Protein AF-T0QWI6-F1 (afdb_monomer)

Organism: Saprolegnia diclina (strain VS20) (NCBI:txid1156394)

Radius of gyration: 42.51 Å; Cα contacts (8 Å, |Δi|>4): 135; chains: 1; bounding box: 111×34×109 Å

Sequence (144 aa):
MSYGCDPASHPTKEFIKAHISNYTDPKNPDIIVAGGASCNSNDDCTTVASVTGSCEKRRCKCADHWTGPRCTKYDLEATTYGPSVVLMGAMCGLAVLGSGAALLVRMRRNRAARQFQDEVNRRAKRSTDPSPSAESDVVRMQTA

Solvent-accessible surface area (backbone atoms only — not comparable to full-atom values): 8679 Å² total; per-residue (Å²): 138,79,91,68,73,72,45,100,86,54,80,36,73,68,49,45,63,77,44,40,76,82,72,39,48,102,89,42,69,93,67,94,41,59,18,66,31,80,34,91,43,40,72,63,6,28,44,101,88,48,91,23,25,36,47,54,95,49,20,16,39,36,37,92,64,25,18,38,39,37,11,72,38,74,40,70,83,84,48,75,89,65,78,54,70,65,57,52,51,50,54,55,49,51,52,52,52,51,52,52,51,52,51,52,52,53,51,53,54,52,52,56,52,49,54,53,50,52,53,52,51,53,54,52,52,64,72,68,60,76,79,96,77,86,87,75,84,79,76,83,81,82,84,132

pLDDT: mean 82.42, std 16.17, range [39.09, 97.56]

InterPro domains:
  IPR005629 Beta-glucan synthesis-associated protein Skn1/Kre6/Sbg1 [PTHR31361] (1-123)

Nearest PDB structures (foldseek):
  1xsw-assembly1_A  TM=3.550E-01  e=7.606E-01  Androctonus mauritanicus mauritanicus

Structure (mmCIF, N/CA/C/O backbone):
data_AF-T0QWI6-F1
#
_entry.id   AF-T0QWI6-F1
#
loop_
_atom_site.group_PDB
_atom_site.id
_atom_site.type_symbol
_atom_site.label_atom_id
_atom_site.label_alt_id
_atom_site.label_comp_id
_atom_site.label_asym_id
_atom_site.label_entity_id
_atom_site.label_seq_id
_atom_site.pdbx_PDB_ins_code
_atom_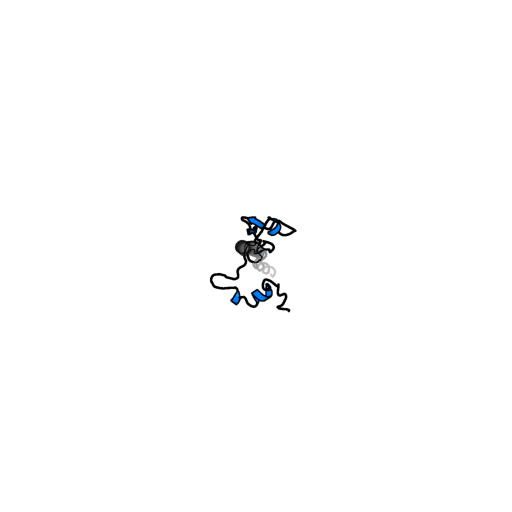site.Cartn_x
_atom_site.Cartn_y
_atom_site.Cartn_z
_atom_site.occupancy
_atom_site.B_iso_or_equiv
_atom_site.auth_seq_id
_atom_site.auth_comp_id
_atom_site.auth_asym_id
_atom_site.auth_atom_id
_atom_site.pdbx_PDB_model_num
ATOM 1 N N . MET A 1 1 ? -10.888 8.168 -25.852 1.00 49.84 1 MET A N 1
ATOM 2 C CA . MET A 1 1 ? -9.947 7.123 -25.404 1.00 49.84 1 MET A CA 1
ATOM 3 C C . MET A 1 1 ? -9.059 6.781 -26.585 1.00 49.84 1 MET A C 1
ATOM 5 O O . MET A 1 1 ? -9.535 6.114 -27.492 1.00 49.84 1 MET A O 1
ATOM 9 N N . SER A 1 2 ? -7.841 7.328 -26.652 1.00 40.56 2 SER A N 1
ATOM 10 C CA . SER A 1 2 ? -6.882 6.928 -27.686 1.00 40.56 2 SER A CA 1
ATOM 11 C C . SER A 1 2 ? -5.941 5.876 -27.105 1.00 40.56 2 SER A C 1
ATOM 13 O O . SER A 1 2 ? -5.209 6.111 -26.147 1.00 40.56 2 SER A O 1
ATOM 15 N N . TYR A 1 3 ? -5.981 4.693 -27.703 1.00 50.38 3 TYR A N 1
ATOM 16 C CA . TYR A 1 3 ? -5.043 3.594 -27.491 1.00 50.38 3 TYR A CA 1
ATOM 17 C C . TYR A 1 3 ? -3.718 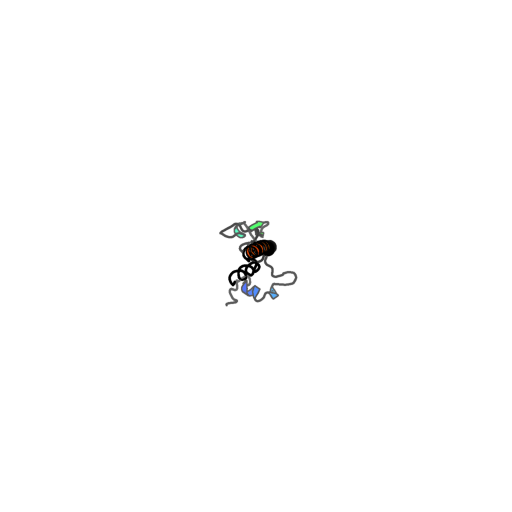3.883 -28.223 1.00 50.38 3 TYR A C 1
ATOM 19 O O . TYR A 1 3 ? -3.268 3.064 -29.014 1.00 50.38 3 TYR A O 1
ATOM 27 N N . GLY A 1 4 ? -3.153 5.089 -28.082 1.00 49.97 4 GLY A N 1
ATOM 28 C CA . GLY A 1 4 ? -2.260 5.606 -29.126 1.00 49.97 4 GLY A CA 1
ATOM 29 C C . GLY A 1 4 ? -1.283 6.699 -28.720 1.00 49.97 4 GLY A C 1
ATOM 30 O O . GLY A 1 4 ? -1.045 7.601 -29.511 1.00 49.97 4 GLY A O 1
ATOM 31 N N . CYS A 1 5 ? -0.696 6.629 -27.528 1.00 54.34 5 CYS A N 1
ATOM 32 C CA . CYS A 1 5 ? 0.558 7.348 -27.279 1.00 54.34 5 CYS A CA 1
ATOM 33 C C . CYS A 1 5 ? 1.739 6.405 -27.508 1.00 54.34 5 CYS A C 1
ATOM 35 O O . CYS A 1 5 ? 2.502 6.202 -26.579 1.00 54.34 5 CYS A O 1
ATOM 37 N N . ASP A 1 6 ? 1.832 5.791 -28.691 1.00 56.12 6 ASP A N 1
ATOM 38 C CA . ASP A 1 6 ? 2.900 4.861 -29.083 1.00 56.12 6 ASP A CA 1
ATOM 39 C C . ASP A 1 6 ? 4.291 5.510 -28.896 1.00 56.12 6 ASP A C 1
ATOM 41 O O . ASP A 1 6 ? 4.672 6.403 -29.658 1.00 56.12 6 ASP A O 1
ATOM 45 N N . PRO A 1 7 ? 5.046 5.155 -27.845 1.00 61.56 7 PRO A N 1
ATOM 46 C CA . PRO A 1 7 ? 6.432 5.565 -27.680 1.00 61.56 7 PRO A CA 1
ATOM 47 C C . PRO A 1 7 ? 7.278 4.792 -28.691 1.00 61.56 7 PRO A C 1
ATOM 49 O O . PRO A 1 7 ? 7.185 3.572 -28.760 1.00 61.56 7 PRO A O 1
ATOM 52 N N . ALA A 1 8 ? 8.175 5.473 -29.407 1.00 65.31 8 ALA A N 1
ATOM 53 C CA . ALA A 1 8 ? 8.981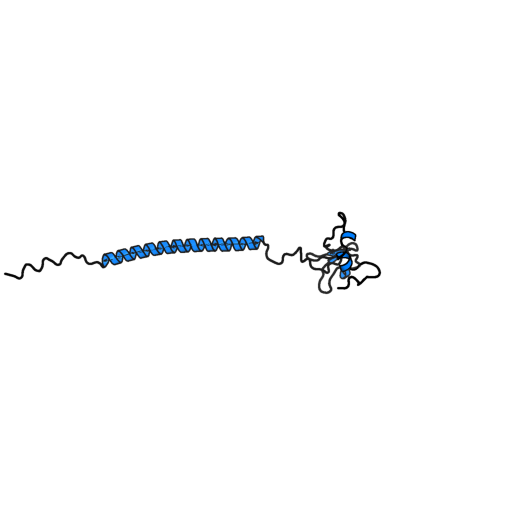 4.884 -30.487 1.00 65.31 8 ALA A CA 1
ATOM 54 C C . ALA A 1 8 ? 9.775 3.612 -30.112 1.00 65.31 8 ALA A C 1
ATOM 56 O O . ALA A 1 8 ? 10.259 2.908 -30.995 1.00 65.31 8 ALA A O 1
ATOM 57 N N . SER A 1 9 ? 9.949 3.327 -28.820 1.00 70.25 9 SER A N 1
ATOM 58 C CA . SER A 1 9 ? 10.679 2.162 -28.336 1.00 70.25 9 SER A CA 1
ATOM 59 C C . SER A 1 9 ? 9.802 1.064 -27.730 1.00 70.25 9 SER A C 1
ATOM 61 O O . SER A 1 9 ? 10.150 -0.106 -27.892 1.00 70.25 9 SER A O 1
ATOM 63 N N . HIS A 1 10 ? 8.708 1.379 -27.020 1.00 71.56 10 HIS A N 1
ATOM 64 C CA . HIS A 1 10 ? 7.976 0.408 -26.188 1.00 71.56 10 HIS A CA 1
ATOM 65 C C . HIS A 1 10 ? 6.490 0.747 -26.064 1.00 71.56 10 HIS A C 1
ATOM 67 O O . HIS A 1 10 ? 6.197 1.913 -25.866 1.00 71.56 10 HIS A O 1
ATOM 73 N N . PRO A 1 11 ? 5.570 -0.231 -26.025 1.00 79.94 11 PRO A N 1
ATOM 74 C CA . PRO A 1 11 ? 4.134 0.029 -25.927 1.00 79.94 11 PRO A CA 1
ATOM 75 C C . PRO A 1 11 ? 3.722 0.812 -24.671 1.00 79.94 11 PRO A C 1
ATOM 77 O O . PRO A 1 11 ? 4.347 0.706 -23.612 1.00 79.94 11 PRO A O 1
ATOM 80 N N . THR A 1 12 ? 2.614 1.556 -24.754 1.00 81.31 12 THR A N 1
ATOM 81 C CA . THR A 1 12 ? 2.055 2.248 -23.583 1.00 81.31 12 THR A CA 1
ATOM 82 C C . THR A 1 12 ? 1.526 1.277 -22.540 1.00 81.31 12 THR A C 1
ATOM 84 O O . THR A 1 12 ? 1.148 0.141 -22.828 1.00 81.31 12 THR A O 1
ATOM 87 N N . LYS A 1 13 ? 1.395 1.770 -21.309 1.00 79.56 13 LYS A N 1
ATOM 88 C CA . LYS A 1 13 ? 0.750 1.034 -20.222 1.00 79.56 13 LYS A CA 1
ATOM 89 C C . LYS A 1 13 ? -0.678 0.612 -20.584 1.00 79.56 13 LYS A C 1
ATOM 91 O O . LYS A 1 13 ? -1.079 -0.506 -20.280 1.00 79.56 13 LYS A O 1
ATOM 96 N N . GLU A 1 14 ? -1.453 1.494 -21.205 1.00 81.00 14 GLU A N 1
ATOM 97 C CA . GLU A 1 14 ? -2.838 1.232 -21.603 1.00 81.00 14 GLU A CA 1
ATOM 98 C C . GLU A 1 14 ? -2.901 0.173 -22.706 1.00 81.00 14 GLU A C 1
ATOM 100 O O . GLU A 1 14 ? -3.761 -0.705 -22.660 1.00 81.00 14 GLU A O 1
ATOM 105 N N . PHE A 1 15 ? -1.957 0.208 -23.650 1.00 84.31 15 PHE A N 1
ATOM 106 C CA . PHE A 1 15 ? -1.832 -0.809 -24.686 1.00 84.31 15 PHE A CA 1
ATOM 107 C C . PHE A 1 15 ? -1.476 -2.178 -24.096 1.00 84.31 15 PHE A C 1
ATOM 109 O O . PHE A 1 15 ? -2.132 -3.164 -24.427 1.00 84.31 15 PHE A O 1
ATOM 116 N N . ILE A 1 16 ? -0.492 -2.235 -23.189 1.00 84.81 16 ILE A N 1
ATOM 117 C CA . ILE A 1 16 ? -0.087 -3.470 -22.494 1.00 84.81 16 ILE A CA 1
ATOM 118 C C . ILE A 1 16 ? -1.268 -4.053 -21.721 1.00 84.81 16 ILE A C 1
ATOM 120 O O . ILE A 1 16 ? -1.529 -5.246 -21.809 1.00 84.81 16 ILE A O 1
ATOM 124 N N . LYS A 1 17 ? -2.032 -3.209 -21.020 1.00 85.94 17 LYS A N 1
ATOM 125 C CA . LYS A 1 17 ? -3.233 -3.641 -20.296 1.00 85.94 17 LYS A CA 1
ATOM 126 C C . LYS A 1 17 ? -4.311 -4.204 -21.217 1.00 85.94 17 LYS A C 1
ATOM 128 O O . LYS A 1 17 ? -4.926 -5.208 -20.878 1.00 85.94 17 LYS A O 1
ATOM 133 N N . ALA A 1 18 ? -4.545 -3.569 -22.365 1.00 87.44 18 ALA A N 1
ATOM 134 C CA . ALA A 1 18 ? -5.517 -4.052 -23.343 1.00 87.44 18 ALA A CA 1
ATOM 135 C C . ALA A 1 18 ? -5.088 -5.380 -24.001 1.00 87.44 18 ALA A C 1
ATOM 137 O O . ALA A 1 18 ? -5.944 -6.146 -24.430 1.00 87.44 18 ALA A O 1
ATOM 138 N N . HIS A 1 19 ? -3.783 -5.668 -24.038 1.00 89.00 19 HIS A N 1
ATOM 139 C CA . HIS A 1 19 ? -3.199 -6.859 -24.661 1.00 89.00 19 HIS A CA 1
ATOM 140 C C . HIS A 1 19 ? -2.401 -7.703 -23.657 1.00 89.00 19 HIS A C 1
ATOM 142 O O . HIS A 1 19 ? -1.336 -8.224 -23.986 1.00 89.00 19 HIS A O 1
ATOM 148 N N . ILE A 1 20 ? -2.893 -7.835 -22.420 1.00 89.75 20 ILE A N 1
ATOM 149 C CA . ILE A 1 20 ? -2.125 -8.423 -21.310 1.00 89.75 20 ILE A CA 1
ATOM 150 C C . ILE A 1 20 ? -1.680 -9.870 -21.573 1.00 89.75 20 ILE A C 1
ATOM 152 O O . ILE A 1 2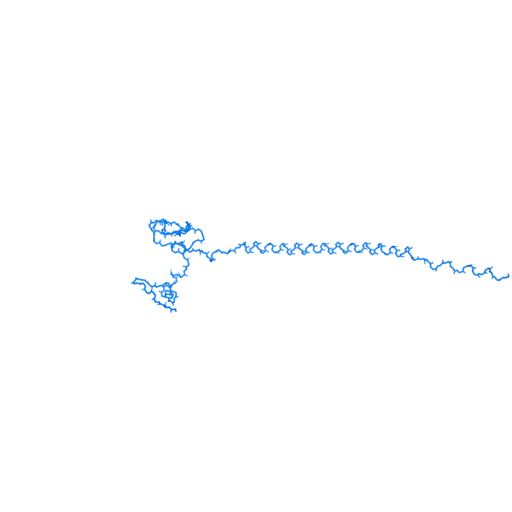0 ? -0.622 -10.293 -21.111 1.00 89.75 20 ILE A O 1
ATOM 156 N N . SER A 1 21 ? -2.431 -10.609 -22.392 1.00 91.19 21 SER A N 1
ATOM 157 C CA . SER A 1 21 ? -2.094 -11.968 -22.828 1.00 91.19 21 SER A CA 1
ATOM 158 C C . SER A 1 21 ? -0.806 -12.055 -23.650 1.00 91.19 21 SER A C 1
ATOM 160 O O . SER A 1 21 ? -0.207 -13.120 -23.715 1.00 91.19 21 SER A O 1
ATOM 162 N N . ASN A 1 22 ? -0.366 -10.960 -24.278 1.00 91.12 22 ASN A N 1
ATOM 163 C CA . ASN A 1 22 ? 0.887 -10.923 -25.039 1.00 91.12 22 ASN A CA 1
ATOM 164 C C . ASN A 1 22 ? 2.112 -10.715 -24.138 1.00 91.12 22 ASN A C 1
ATOM 166 O O . ASN A 1 22 ? 3.239 -10.920 -24.580 1.00 91.12 22 ASN A O 1
ATOM 170 N N . TYR A 1 23 ? 1.894 -10.264 -22.901 1.00 86.44 23 TYR A N 1
ATOM 171 C CA . TYR A 1 23 ? 2.952 -9.878 -21.967 1.00 86.44 23 TYR A CA 1
ATOM 172 C C . TYR A 1 23 ? 2.988 -10.750 -20.716 1.00 86.44 23 TYR A C 1
ATOM 174 O O . TYR A 1 23 ? 3.942 -10.652 -19.950 1.00 86.44 23 TYR A O 1
ATOM 182 N N . THR A 1 24 ? 1.977 -11.593 -20.503 1.00 91.56 24 THR A N 1
ATOM 183 C CA . THR A 1 24 ? 1.891 -12.471 -19.339 1.00 91.56 24 THR A CA 1
ATOM 184 C C . THR A 1 24 ? 1.856 -13.933 -19.738 1.00 91.56 24 THR A C 1
ATOM 186 O O . THR A 1 24 ? 1.214 -14.325 -20.709 1.00 91.56 24 THR A O 1
ATOM 189 N N . ASP A 1 25 ? 2.548 -14.747 -18.955 1.00 93.00 25 ASP A N 1
ATOM 190 C CA . ASP A 1 25 ? 2.543 -16.200 -19.052 1.00 93.00 25 ASP A CA 1
ATOM 191 C C . ASP A 1 25 ? 2.707 -16.795 -17.635 1.00 93.00 25 ASP A C 1
ATOM 193 O O . ASP A 1 25 ? 2.929 -16.046 -16.677 1.00 93.00 25 ASP A O 1
ATOM 197 N N . PRO A 1 26 ? 2.605 -18.124 -17.439 1.00 93.25 26 PRO A N 1
ATOM 198 C CA . PRO A 1 26 ? 2.743 -18.727 -16.109 1.00 93.25 26 PRO A CA 1
ATOM 199 C C . PRO A 1 26 ? 4.088 -18.475 -15.400 1.00 93.25 26 PRO A C 1
ATOM 201 O O . PRO A 1 26 ? 4.187 -18.693 -14.195 1.00 93.25 26 PRO A O 1
ATOM 204 N N . LYS A 1 27 ? 5.132 -18.053 -16.121 1.00 92.56 27 LYS A N 1
ATOM 205 C CA . LYS A 1 27 ? 6.455 -17.687 -15.594 1.00 92.56 27 LYS A CA 1
ATOM 206 C C . LYS A 1 27 ? 6.657 -16.167 -15.491 1.00 92.56 27 LYS A C 1
ATOM 208 O O . LYS A 1 27 ? 7.601 -15.748 -14.825 1.00 92.56 27 LYS A O 1
ATOM 213 N N . ASN A 1 28 ? 5.790 -15.357 -16.101 1.00 87.75 28 ASN A N 1
ATOM 214 C CA . ASN A 1 28 ? 5.783 -13.895 -16.040 1.00 87.75 28 ASN A CA 1
ATOM 215 C C . ASN A 1 28 ? 4.368 -13.362 -15.735 1.00 87.75 28 ASN A C 1
ATOM 217 O O . ASN A 1 28 ? 3.680 -12.878 -16.638 1.00 87.75 28 ASN A O 1
ATOM 221 N N . PRO A 1 29 ? 3.890 -13.484 -14.486 1.00 88.19 29 PRO A N 1
ATOM 222 C CA . PRO A 1 29 ? 2.564 -13.006 -14.118 1.00 88.19 29 PRO A CA 1
ATOM 223 C C . PRO A 1 29 ? 2.514 -11.470 -14.041 1.00 88.19 29 PRO A C 1
ATOM 225 O O . PRO A 1 29 ? 3.492 -10.828 -13.655 1.00 88.19 29 PRO A O 1
ATOM 228 N N . ASP A 1 30 ? 1.354 -10.880 -14.352 1.00 86.50 30 ASP A N 1
ATOM 229 C CA . ASP A 1 30 ? 1.093 -9.457 -14.082 1.00 86.50 30 ASP A CA 1
ATOM 230 C C . ASP A 1 30 ? 0.866 -9.264 -12.584 1.00 86.50 30 ASP A C 1
ATOM 232 O O . ASP A 1 30 ? -0.211 -9.539 -12.054 1.00 86.50 30 ASP A O 1
ATOM 236 N N . ILE A 1 31 ? 1.925 -8.848 -11.896 1.00 84.19 31 ILE A N 1
ATOM 237 C CA . ILE A 1 31 ? 1.922 -8.583 -10.462 1.00 84.19 31 ILE A CA 1
ATOM 238 C C . ILE A 1 31 ? 2.471 -7.193 -10.178 1.00 84.19 31 ILE A C 1
ATOM 240 O O . ILE A 1 31 ? 3.340 -6.664 -10.877 1.00 84.19 31 ILE A O 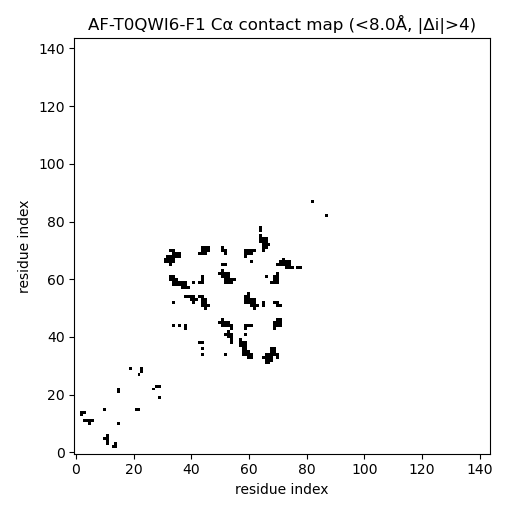1
ATOM 244 N N . ILE A 1 32 ? 1.989 -6.607 -9.088 1.00 82.38 32 ILE A N 1
ATOM 245 C CA . ILE A 1 32 ? 2.540 -5.368 -8.562 1.00 82.38 32 ILE A CA 1
ATOM 246 C C . ILE A 1 32 ? 3.918 -5.676 -7.958 1.00 82.38 32 ILE A C 1
ATOM 248 O O . ILE A 1 32 ? 4.044 -6.490 -7.047 1.00 82.38 32 ILE A O 1
ATOM 252 N N . VAL A 1 33 ? 4.961 -5.020 -8.472 1.00 87.06 33 VAL A N 1
ATOM 253 C CA . VAL A 1 33 ? 6.341 -5.169 -7.986 1.00 87.06 33 VAL A CA 1
ATOM 254 C C . VAL A 1 33 ? 6.748 -3.992 -7.107 1.00 87.06 33 VAL A C 1
ATOM 256 O O . VAL A 1 33 ? 6.497 -2.840 -7.460 1.00 87.06 33 VAL A O 1
ATOM 259 N N . ALA A 1 34 ? 7.434 -4.269 -6.000 1.00 91.38 34 ALA A N 1
ATOM 260 C CA . ALA A 1 34 ? 8.039 -3.260 -5.134 1.00 91.38 34 ALA A CA 1
ATOM 261 C C . ALA A 1 34 ? 9.522 -3.062 -5.499 1.00 91.38 34 ALA A C 1
ATOM 263 O O . ALA A 1 34 ? 10.421 -3.653 -4.901 1.00 91.38 34 ALA A O 1
ATOM 264 N N . GLY A 1 35 ? 9.775 -2.230 -6.512 1.00 94.31 35 GLY A N 1
ATOM 265 C CA . GLY A 1 35 ? 11.118 -1.889 -6.983 1.00 94.31 35 GLY A CA 1
ATOM 266 C C . GLY A 1 35 ? 11.540 -2.645 -8.246 1.00 94.31 35 GLY A C 1
ATOM 267 O O . GLY A 1 35 ? 10.717 -3.187 -8.982 1.00 94.31 35 GLY A O 1
ATOM 268 N N . GLY A 1 36 ? 12.844 -2.647 -8.527 1.00 92.94 36 GLY A N 1
ATOM 269 C CA . GLY A 1 36 ? 13.452 -3.365 -9.651 1.00 92.94 36 GLY A CA 1
ATOM 270 C C . GLY A 1 36 ? 13.764 -2.525 -10.893 1.00 92.94 36 GLY A C 1
ATOM 271 O O . GLY A 1 36 ? 14.407 -3.043 -11.811 1.00 92.94 36 GLY A O 1
ATOM 272 N N . ALA A 1 37 ? 13.395 -1.239 -10.941 1.00 94.44 37 ALA A N 1
ATOM 273 C CA . ALA A 1 37 ? 13.879 -0.349 -11.998 1.00 94.44 37 ALA A CA 1
ATOM 274 C C . ALA A 1 37 ? 15.392 -0.138 -11.889 1.00 94.44 37 ALA A C 1
ATOM 276 O O . ALA A 1 37 ? 15.948 -0.118 -10.792 1.00 94.44 37 ALA A O 1
ATOM 277 N N . SER A 1 38 ? 16.051 0.054 -13.029 1.00 96.50 38 SER A N 1
ATOM 278 C CA . SER A 1 38 ? 17.452 0.472 -13.067 1.00 96.50 38 SER A CA 1
ATOM 279 C C . SER A 1 38 ? 17.614 1.876 -12.478 1.00 96.50 38 SER A C 1
ATOM 281 O O . SER A 1 38 ? 16.845 2.774 -12.826 1.00 96.50 38 SER A O 1
ATOM 283 N N . CYS A 1 39 ? 18.631 2.068 -11.639 1.00 97.06 39 CYS A N 1
ATOM 284 C CA . CYS A 1 39 ? 18.931 3.341 -10.975 1.00 97.06 39 CYS A CA 1
ATOM 285 C C . CYS A 1 39 ? 20.437 3.632 -10.936 1.00 97.06 39 CYS A C 1
ATOM 287 O O . CYS A 1 39 ? 21.266 2.715 -10.983 1.00 97.06 39 CYS A O 1
ATOM 289 N N . ASN A 1 40 ? 20.781 4.918 -10.848 1.00 97.56 40 ASN A N 1
ATOM 290 C CA . ASN A 1 40 ? 22.132 5.427 -10.625 1.00 97.56 40 ASN A CA 1
ATOM 291 C C . ASN A 1 40 ? 22.324 5.957 -9.204 1.00 97.56 40 ASN A C 1
ATOM 293 O O . ASN A 1 40 ? 23.384 5.732 -8.623 1.00 97.56 40 ASN A O 1
ATOM 297 N N . SER A 1 41 ? 21.315 6.636 -8.660 1.00 96.12 41 SER A N 1
ATOM 298 C CA . SER A 1 41 ? 21.304 7.176 -7.299 1.00 96.12 41 SER A CA 1
ATOM 299 C C . SER A 1 41 ? 19.972 6.878 -6.609 1.00 96.12 41 SER A C 1
ATOM 301 O O . SER A 1 41 ? 19.022 6.410 -7.239 1.00 96.12 41 SER A O 1
ATOM 303 N N . ASN A 1 42 ? 19.891 7.150 -5.303 1.00 94.75 42 ASN A N 1
ATOM 304 C CA . ASN A 1 42 ? 18.643 7.006 -4.544 1.00 94.75 42 ASN A CA 1
ATOM 305 C C . ASN A 1 42 ? 17.521 7.909 -5.083 1.00 94.75 42 ASN A C 1
ATOM 307 O O . ASN A 1 42 ? 16.352 7.547 -4.971 1.00 94.75 42 ASN A O 1
ATOM 311 N N . ASP A 1 43 ? 17.870 9.025 -5.727 1.00 94.31 43 ASP A N 1
ATOM 312 C CA . ASP A 1 43 ? 16.897 9.969 -6.282 1.00 94.31 43 ASP A CA 1
ATOM 313 C C . ASP A 1 43 ? 16.065 9.350 -7.418 1.00 94.31 43 ASP A C 1
ATOM 315 O O . ASP A 1 43 ? 14.903 9.701 -7.606 1.00 94.31 43 ASP A O 1
ATOM 319 N N . ASP A 1 44 ? 16.614 8.360 -8.135 1.00 94.88 44 ASP A N 1
ATOM 320 C CA . ASP A 1 44 ? 15.888 7.623 -9.180 1.00 94.88 44 ASP A CA 1
ATOM 321 C C . ASP A 1 44 ? 14.760 6.737 -8.621 1.00 94.88 44 ASP A C 1
ATOM 323 O O . ASP A 1 44 ? 13.873 6.310 -9.370 1.00 94.88 44 ASP A O 1
ATOM 327 N N . CYS A 1 45 ? 14.818 6.433 -7.323 1.00 96.31 45 CYS A N 1
ATOM 328 C CA . CYS A 1 45 ? 13.939 5.503 -6.619 1.00 96.31 45 CYS A CA 1
ATOM 329 C C . CYS A 1 45 ? 13.042 6.203 -5.597 1.00 96.31 45 CYS A C 1
ATOM 331 O O . CYS A 1 45 ? 12.475 5.536 -4.733 1.00 96.31 45 CYS A O 1
ATOM 333 N N . THR A 1 46 ? 12.956 7.532 -5.650 1.00 94.69 46 THR A N 1
ATOM 334 C CA . THR A 1 46 ? 12.233 8.316 -4.659 1.00 94.69 46 THR A CA 1
ATOM 335 C C . THR A 1 46 ? 11.251 9.296 -5.287 1.00 94.69 46 THR A C 1
ATOM 337 O O . THR A 1 46 ? 11.309 9.597 -6.480 1.00 94.69 46 THR A O 1
ATOM 340 N N . THR A 1 47 ? 10.317 9.803 -4.485 1.00 89.69 47 THR A N 1
ATOM 341 C CA . THR A 1 47 ? 9.463 10.932 -4.878 1.00 89.69 47 THR A CA 1
ATOM 342 C C . THR A 1 47 ? 10.091 12.259 -4.453 1.00 89.69 47 THR A C 1
ATOM 344 O O . THR A 1 47 ? 10.886 12.302 -3.520 1.00 89.69 47 THR A O 1
ATOM 347 N N . VAL A 1 48 ? 9.684 13.370 -5.079 1.00 85.62 48 VAL A N 1
ATOM 348 C CA . VAL A 1 48 ? 10.155 14.720 -4.700 1.00 85.62 48 VAL A CA 1
ATOM 349 C C . VAL A 1 48 ? 9.814 15.109 -3.256 1.00 85.62 48 VAL A C 1
ATOM 351 O O . VAL A 1 48 ? 10.450 15.993 -2.695 1.00 85.62 48 VAL A O 1
ATOM 354 N N . ALA A 1 49 ? 8.795 14.479 -2.666 1.00 84.88 49 ALA A N 1
ATOM 355 C CA . ALA A 1 49 ? 8.255 14.853 -1.362 1.00 84.88 49 ALA A CA 1
ATOM 356 C C . ALA A 1 49 ? 8.792 14.000 -0.202 1.00 84.88 49 ALA A C 1
ATOM 358 O O . ALA A 1 49 ? 8.692 14.418 0.948 1.00 84.88 49 ALA A O 1
ATOM 359 N N . SER A 1 50 ? 9.308 12.797 -0.469 1.00 87.69 50 SER A N 1
ATOM 360 C CA . SER A 1 50 ? 9.745 11.864 0.575 1.00 87.69 50 SER A CA 1
ATOM 361 C C . SER A 1 50 ? 10.668 10.785 0.020 1.00 87.69 50 SER A C 1
ATOM 363 O O . SER A 1 50 ? 10.571 10.463 -1.166 1.00 87.69 50 SER A O 1
ATOM 365 N N . VAL A 1 51 ? 11.501 10.209 0.897 1.00 93.12 51 VAL A N 1
ATOM 366 C CA . VAL A 1 51 ? 12.356 9.042 0.630 1.00 93.12 51 VAL A CA 1
ATOM 367 C C . VAL A 1 51 ? 11.505 7.773 0.614 1.00 93.12 51 VAL A C 1
ATOM 369 O O . VAL A 1 51 ? 11.087 7.290 1.663 1.00 93.12 51 VAL A O 1
ATOM 372 N N . THR A 1 52 ? 11.238 7.240 -0.577 1.00 95.44 52 THR A N 1
ATOM 373 C CA . THR A 1 52 ? 10.335 6.087 -0.775 1.00 95.44 52 THR A CA 1
ATOM 374 C C . THR A 1 52 ? 11.050 4.815 -1.230 1.00 95.44 52 THR A C 1
ATOM 376 O O . THR A 1 52 ? 10.452 3.739 -1.278 1.00 95.44 52 THR A O 1
ATOM 379 N N . GLY A 1 53 ? 12.345 4.910 -1.523 1.00 95.81 53 GLY A N 1
ATOM 380 C CA . GLY A 1 53 ? 13.186 3.787 -1.908 1.00 95.81 53 GLY A CA 1
ATOM 381 C C . GLY A 1 53 ? 14.669 4.149 -1.948 1.00 95.81 53 GLY A C 1
ATOM 382 O O . GLY A 1 53 ? 15.056 5.307 -1.787 1.00 95.81 53 GLY A O 1
ATOM 383 N N . SER A 1 54 ? 15.504 3.136 -2.157 1.00 96.50 54 SER A N 1
ATOM 384 C CA . SER A 1 54 ? 16.960 3.244 -2.276 1.00 96.50 54 SER A CA 1
ATOM 385 C C . SER A 1 54 ? 17.460 2.537 -3.537 1.00 96.50 54 SER A C 1
ATOM 387 O O . SER A 1 54 ? 16.827 1.611 -4.048 1.00 96.50 54 SER A O 1
ATOM 389 N N . CYS A 1 55 ? 18.609 2.972 -4.055 1.00 97.44 55 CYS A N 1
ATOM 390 C CA . CYS A 1 55 ? 19.277 2.326 -5.176 1.00 97.44 55 CYS A CA 1
ATOM 39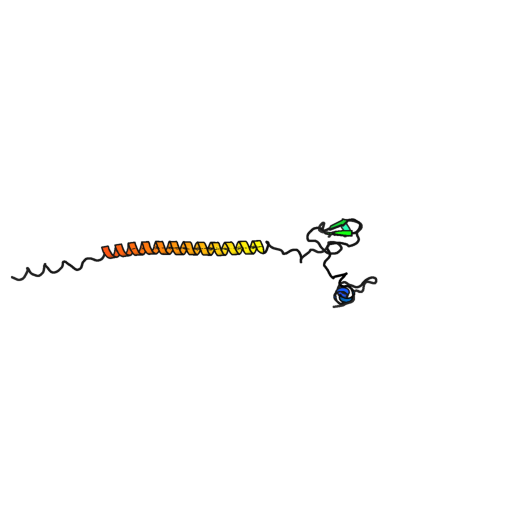1 C C . CYS A 1 55 ? 20.298 1.304 -4.665 1.00 97.44 55 CYS A C 1
ATOM 393 O O . CYS A 1 55 ? 21.423 1.646 -4.302 1.00 97.44 55 CYS A O 1
ATOM 395 N N . GLU A 1 56 ? 19.922 0.027 -4.660 1.00 97.00 56 GLU A N 1
ATOM 396 C CA . GLU A 1 56 ? 20.777 -1.078 -4.229 1.00 97.00 56 GLU A CA 1
ATOM 397 C C . GLU A 1 56 ? 21.190 -1.918 -5.443 1.00 97.00 56 GLU A C 1
ATOM 399 O O . GLU A 1 56 ? 20.354 -2.406 -6.198 1.00 97.00 56 GLU A O 1
ATOM 404 N N . LYS A 1 57 ? 22.499 -2.108 -5.659 1.00 96.75 57 LYS A N 1
ATOM 405 C CA . LYS A 1 57 ? 23.025 -2.917 -6.782 1.00 96.75 57 LYS A CA 1
ATOM 406 C C . LYS A 1 57 ? 22.444 -2.507 -8.148 1.00 96.75 57 LYS A C 1
ATOM 408 O O . LYS A 1 57 ? 22.090 -3.362 -8.958 1.00 96.75 57 LYS A O 1
ATOM 413 N N . ARG A 1 58 ? 22.346 -1.194 -8.407 1.00 97.12 58 ARG A N 1
ATOM 414 C CA . ARG A 1 58 ? 21.776 -0.615 -9.644 1.00 97.12 58 ARG A CA 1
ATOM 415 C C . ARG A 1 58 ? 20.289 -0.919 -9.853 1.00 97.12 58 ARG A C 1
ATOM 417 O O . ARG A 1 58 ? 19.798 -0.777 -10.973 1.00 97.12 58 ARG A O 1
ATOM 424 N N . ARG A 1 59 ? 19.572 -1.328 -8.804 1.00 97.06 59 ARG A N 1
ATOM 425 C CA . ARG A 1 59 ? 18.133 -1.592 -8.823 1.00 97.06 59 ARG A CA 1
ATOM 426 C C . ARG A 1 59 ? 17.439 -0.864 -7.678 1.00 97.06 59 ARG A C 1
ATOM 428 O O . ARG A 1 59 ? 17.947 -0.826 -6.562 1.00 97.06 59 ARG A O 1
ATOM 435 N N . CYS A 1 60 ? 16.270 -0.297 -7.947 1.00 97.25 60 CYS A N 1
ATOM 436 C CA . CYS A 1 60 ? 15.466 0.311 -6.896 1.00 97.25 60 CYS A CA 1
ATOM 437 C C . CYS A 1 60 ? 14.930 -0.750 -5.937 1.00 97.25 60 CYS A C 1
ATOM 439 O O . CYS A 1 60 ? 14.432 -1.789 -6.373 1.00 97.25 60 CYS A O 1
ATOM 441 N N . LYS A 1 61 ? 14.971 -0.449 -4.644 1.00 96.56 61 LYS A N 1
ATOM 442 C CA . LYS A 1 61 ? 14.336 -1.211 -3.574 1.00 96.56 61 LYS A CA 1
ATOM 443 C C . LYS A 1 61 ? 13.436 -0.271 -2.790 1.00 96.56 61 LYS A C 1
ATOM 445 O O . LYS A 1 61 ? 13.890 0.779 -2.343 1.00 96.56 61 LYS A O 1
ATOM 450 N N . CYS A 1 62 ? 12.166 -0.628 -2.665 1.00 95.81 62 CYS A N 1
ATOM 451 C CA . CYS A 1 62 ? 11.190 0.254 -2.038 1.00 95.81 62 CYS A CA 1
ATOM 452 C C . CYS A 1 62 ? 11.227 0.155 -0.518 1.00 95.81 62 CYS A C 1
ATOM 454 O O . CYS A 1 62 ? 11.527 -0.901 0.040 1.00 95.81 62 CYS A O 1
ATOM 456 N N . ALA A 1 63 ? 10.926 1.279 0.126 1.00 92.62 63 ALA A N 1
ATOM 457 C CA . ALA A 1 63 ? 10.588 1.324 1.537 1.00 92.62 63 ALA A CA 1
ATOM 458 C C . ALA A 1 63 ? 9.191 0.724 1.768 1.00 92.62 63 ALA A C 1
ATOM 460 O O . ALA A 1 63 ? 8.411 0.547 0.827 1.00 92.62 63 ALA A O 1
ATOM 461 N N . ASP A 1 64 ? 8.871 0.435 3.028 1.00 87.50 64 ASP A N 1
ATOM 462 C CA . ASP A 1 64 ? 7.586 -0.155 3.396 1.00 87.50 64 ASP A CA 1
ATOM 463 C C . ASP A 1 64 ? 6.409 0.695 2.897 1.00 87.50 64 ASP A C 1
ATOM 465 O O . ASP A 1 64 ? 6.442 1.927 2.940 1.00 87.50 64 ASP A O 1
ATOM 469 N N . HIS A 1 65 ? 5.361 0.016 2.425 1.00 86.94 65 HIS A N 1
ATOM 470 C CA . HIS A 1 65 ? 4.150 0.607 1.838 1.00 86.94 65 HIS A CA 1
ATOM 471 C C . HIS A 1 65 ? 4.353 1.361 0.512 1.00 86.94 65 HIS A C 1
ATOM 473 O O . HIS A 1 65 ? 3.407 1.959 -0.002 1.00 86.94 65 HIS A O 1
ATOM 479 N N . TRP A 1 66 ? 5.550 1.309 -0.080 1.00 91.19 66 TRP A N 1
ATOM 480 C CA . TRP A 1 66 ? 5.817 1.838 -1.415 1.00 91.19 66 TRP A CA 1
ATOM 481 C C . TRP A 1 66 ? 6.003 0.722 -2.433 1.00 91.19 66 TRP A C 1
ATOM 483 O O . TRP A 1 66 ? 6.572 -0.333 -2.168 1.00 91.19 66 TRP A O 1
ATOM 493 N N . THR A 1 67 ? 5.526 0.983 -3.641 1.00 91.62 67 THR A N 1
ATOM 494 C CA . THR A 1 67 ? 5.482 0.021 -4.728 1.00 91.62 67 THR A CA 1
ATOM 495 C C . THR A 1 67 ? 5.744 0.674 -6.087 1.00 91.62 67 THR A C 1
ATOM 497 O O . THR A 1 67 ? 5.906 1.892 -6.235 1.00 91.62 67 THR A O 1
ATOM 500 N N . GLY A 1 68 ? 5.799 -0.162 -7.115 1.00 90.94 68 GLY A N 1
ATOM 501 C CA . GLY A 1 68 ? 6.172 0.172 -8.475 1.00 90.94 68 GLY A CA 1
ATOM 502 C C . GLY A 1 68 ? 7.683 0.076 -8.715 1.00 90.94 68 GLY A C 1
ATOM 503 O O . GLY A 1 68 ? 8.476 0.110 -7.774 1.00 90.94 68 GLY A O 1
ATOM 504 N N . PRO A 1 69 ? 8.120 0.027 -9.987 1.00 92.44 69 PRO A N 1
ATOM 505 C CA . PRO A 1 69 ? 9.528 -0.176 -10.327 1.00 92.44 69 PRO A CA 1
ATOM 506 C C . PRO A 1 69 ? 10.489 0.865 -9.732 1.00 92.44 69 PRO A C 1
ATOM 508 O O . PRO A 1 69 ? 11.619 0.524 -9.399 1.00 92.44 69 PRO A O 1
ATOM 511 N N . ARG A 1 70 ? 10.037 2.119 -9.590 1.00 94.44 70 ARG A N 1
ATOM 512 C CA . ARG A 1 70 ? 10.790 3.250 -9.013 1.00 94.44 70 ARG A CA 1
ATOM 513 C C . ARG A 1 70 ? 10.272 3.707 -7.642 1.00 94.44 70 ARG A C 1
ATOM 515 O O . ARG A 1 70 ? 10.597 4.804 -7.217 1.00 94.44 70 ARG A O 1
ATOM 522 N N . CYS A 1 71 ? 9.433 2.912 -6.975 1.00 94.44 71 CYS A N 1
ATOM 523 C CA . CYS A 1 71 ? 8.920 3.223 -5.632 1.00 94.44 71 CYS A CA 1
ATOM 524 C C . CYS A 1 71 ? 8.142 4.546 -5.525 1.00 94.44 71 CYS A C 1
ATOM 526 O O . CYS A 1 71 ? 8.121 5.187 -4.480 1.00 94.44 71 CYS A O 1
ATOM 528 N N . THR A 1 72 ? 7.492 4.977 -6.607 1.00 92.19 72 THR A N 1
ATOM 529 C CA . THR A 1 72 ? 6.740 6.243 -6.662 1.00 92.19 72 THR A CA 1
ATOM 530 C C . THR A 1 72 ? 5.238 6.072 -6.449 1.00 92.19 72 THR A C 1
ATOM 532 O O . THR A 1 72 ? 4.488 7.043 -6.543 1.00 92.19 72 THR A O 1
ATOM 535 N N . LYS A 1 73 ? 4.773 4.847 -6.188 1.00 89.12 73 LYS A N 1
ATOM 536 C CA . LYS A 1 73 ? 3.368 4.557 -5.897 1.00 89.12 73 LYS A CA 1
ATOM 537 C C . LYS A 1 73 ? 3.225 4.034 -4.486 1.00 89.12 73 LYS A C 1
ATOM 539 O O . LYS A 1 73 ? 4.069 3.278 -4.029 1.00 89.12 73 LYS A O 1
ATOM 544 N N . TYR A 1 74 ? 2.135 4.403 -3.835 1.00 86.50 74 TYR A N 1
ATOM 545 C CA . TYR A 1 74 ? 1.780 3.835 -2.545 1.00 86.50 74 TYR A CA 1
ATOM 546 C C . TYR A 1 74 ? 1.05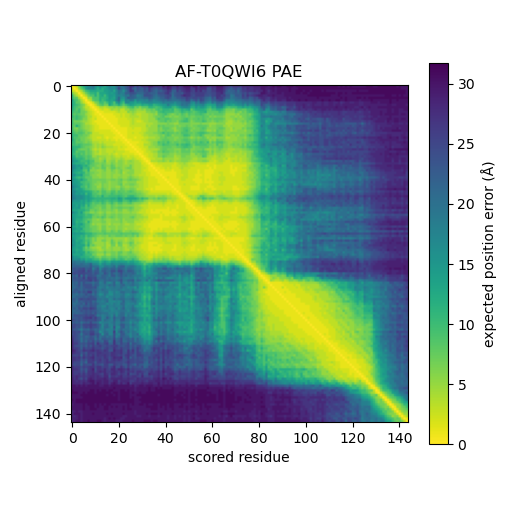0 2.504 -2.739 1.00 86.50 74 TYR A C 1
ATOM 548 O O . TYR A 1 74 ? 0.242 2.373 -3.665 1.00 86.50 74 TYR A O 1
ATOM 556 N N . ASP A 1 75 ? 1.338 1.527 -1.888 1.00 84.69 75 ASP A N 1
ATOM 557 C CA . ASP A 1 75 ? 0.668 0.233 -1.894 1.00 84.69 75 ASP A CA 1
ATOM 558 C C . ASP A 1 75 ? -0.680 0.330 -1.168 1.00 84.69 75 ASP A C 1
ATOM 560 O O . ASP A 1 75 ? -0.785 0.233 0.060 1.00 84.69 75 ASP A O 1
ATOM 564 N N . LEU A 1 76 ? -1.721 0.575 -1.961 1.00 74.19 76 LEU A N 1
ATOM 565 C CA . LEU A 1 76 ? -3.102 0.649 -1.490 1.00 74.19 76 LEU A CA 1
ATOM 566 C C . LEU A 1 76 ? -3.714 -0.737 -1.242 1.00 74.19 76 LEU A C 1
ATOM 568 O O . LEU A 1 76 ? -4.725 -0.822 -0.552 1.00 74.19 76 LEU A O 1
ATOM 572 N N . GLU A 1 77 ? -3.132 -1.806 -1.793 1.00 65.25 77 GLU A N 1
ATOM 573 C CA . GLU A 1 77 ? -3.685 -3.161 -1.692 1.00 65.25 77 GLU A CA 1
ATOM 574 C C . GLU A 1 77 ? -3.159 -3.892 -0.451 1.00 65.25 77 GLU A C 1
ATOM 576 O O . GLU A 1 77 ? -3.924 -4.584 0.220 1.00 65.25 77 GLU A O 1
ATOM 581 N N . ALA A 1 78 ? -1.891 -3.686 -0.077 1.00 59.72 78 ALA A N 1
ATOM 582 C CA . ALA A 1 78 ? -1.328 -4.246 1.155 1.00 59.72 78 ALA A CA 1
ATOM 583 C C . ALA A 1 78 ? -1.766 -3.497 2.425 1.00 59.72 78 ALA A C 1
ATOM 585 O O . ALA A 1 78 ? -1.688 -4.038 3.531 1.00 59.72 78 ALA A O 1
ATOM 586 N N . THR A 1 79 ? -2.230 -2.253 2.291 1.00 55.88 79 THR A N 1
ATOM 587 C CA . THR A 1 79 ? -2.504 -1.384 3.439 1.00 55.88 79 THR A CA 1
ATOM 588 C C . THR A 1 79 ? -4.008 -1.244 3.660 1.00 55.88 79 THR A C 1
ATOM 590 O O . THR A 1 79 ? -4.652 -0.331 3.148 1.00 55.88 79 THR A O 1
ATOM 593 N N . THR A 1 80 ? -4.590 -2.134 4.473 1.00 56.22 80 THR A N 1
ATOM 594 C CA . THR A 1 80 ? -5.926 -1.892 5.042 1.00 56.22 80 THR A CA 1
ATOM 595 C C . THR A 1 80 ? -5.825 -0.702 5.997 1.00 56.22 80 THR A C 1
ATOM 597 O O . THR A 1 80 ? -5.310 -0.829 7.106 1.00 56.22 80 THR A O 1
ATOM 600 N N . TYR A 1 81 ? -6.286 0.473 5.565 1.00 60.94 81 TYR A N 1
ATOM 601 C CA . TYR A 1 81 ? -6.394 1.646 6.430 1.00 60.94 81 TYR A CA 1
ATOM 602 C C . TYR A 1 81 ? -7.454 1.389 7.510 1.00 60.94 81 TYR A C 1
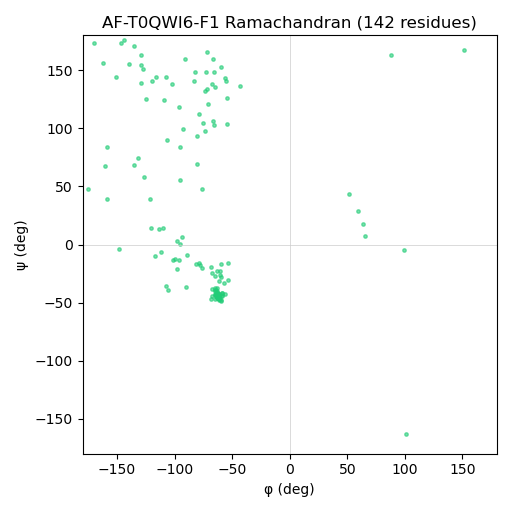ATOM 604 O O . TYR A 1 81 ? -8.652 1.385 7.234 1.00 60.94 81 TYR A O 1
ATOM 612 N N . GLY A 1 82 ? -7.011 1.166 8.746 1.00 67.56 82 GLY A N 1
ATOM 613 C CA . GLY A 1 82 ? -7.883 1.013 9.907 1.00 67.56 82 GLY A CA 1
ATOM 614 C C . GLY A 1 82 ? -7.281 0.117 10.991 1.00 67.56 82 GLY A C 1
ATOM 615 O O . GLY A 1 82 ? -6.292 -0.577 10.749 1.00 67.56 82 GLY A O 1
ATOM 616 N N . PRO A 1 83 ? -7.858 0.111 12.205 1.00 70.69 83 PRO A N 1
ATOM 617 C CA . PRO A 1 83 ? -7.521 -0.891 13.206 1.00 70.69 83 PRO A CA 1
ATOM 618 C C . PRO A 1 83 ? -7.769 -2.286 12.621 1.00 70.69 83 PRO A C 1
ATOM 620 O O . PRO A 1 83 ? -8.735 -2.479 11.882 1.00 70.69 83 PRO A O 1
ATOM 623 N N . SER A 1 84 ? -6.912 -3.255 12.958 1.00 81.38 84 SER A N 1
ATOM 624 C CA . SER A 1 84 ? -7.069 -4.650 12.520 1.00 81.38 84 SER A CA 1
ATOM 625 C C . SER A 1 84 ? -8.524 -5.111 12.647 1.00 81.38 84 SER A C 1
ATOM 627 O O . SER A 1 84 ? -9.166 -4.880 13.675 1.00 81.38 84 SER A O 1
ATOM 629 N N . VAL A 1 85 ? -9.038 -5.807 11.629 1.00 83.75 85 VAL A N 1
ATOM 630 C CA . VAL A 1 85 ? -10.402 -6.369 11.637 1.00 83.75 85 VAL A CA 1
ATOM 631 C C . VAL A 1 85 ? -10.657 -7.244 12.868 1.00 83.75 85 VAL A C 1
ATOM 633 O O . VAL A 1 85 ? -11.766 -7.269 13.398 1.00 83.75 85 VAL A O 1
ATOM 636 N N . VAL A 1 86 ? -9.607 -7.893 13.381 1.00 87.38 86 VAL A N 1
ATOM 637 C CA . VAL A 1 86 ? -9.646 -8.690 14.612 1.00 87.38 86 VAL A CA 1
ATOM 638 C C . VAL A 1 86 ? -9.863 -7.798 15.834 1.00 87.38 86 VAL A C 1
ATOM 640 O O . VAL A 1 86 ? -10.695 -8.106 16.685 1.00 87.38 86 VAL A O 1
ATOM 643 N N . LEU A 1 87 ? -9.152 -6.670 15.905 1.00 88.06 87 LEU A N 1
ATOM 644 C CA . LEU A 1 87 ? -9.285 -5.703 16.993 1.00 88.06 87 LEU A CA 1
ATOM 645 C C . LEU A 1 87 ? -10.683 -5.071 16.994 1.00 88.06 87 LEU A C 1
ATOM 647 O O . LEU A 1 87 ? -11.313 -4.980 18.046 1.00 88.06 87 LEU A O 1
ATOM 651 N N . MET A 1 88 ? -11.199 -4.703 15.819 1.00 89.56 88 MET A N 1
ATOM 652 C CA . MET A 1 88 ? -12.561 -4.177 15.680 1.00 89.56 88 MET A CA 1
ATOM 653 C C . MET A 1 88 ? -13.610 -5.202 16.120 1.00 89.56 88 MET A C 1
ATOM 655 O O . MET A 1 88 ? -14.487 -4.880 16.922 1.00 89.56 88 MET A O 1
ATOM 659 N N . GLY A 1 89 ? -13.486 -6.452 15.664 1.00 92.25 89 GLY A N 1
ATOM 660 C CA . GLY A 1 89 ? -14.382 -7.537 16.066 1.00 92.25 89 GLY A CA 1
ATOM 661 C C . GLY A 1 89 ? -14.380 -7.774 17.579 1.00 92.25 89 GLY A C 1
ATOM 662 O O . GLY A 1 89 ? -15.446 -7.883 18.188 1.00 92.25 89 GLY A O 1
ATOM 663 N N . ALA A 1 90 ? -13.200 -7.781 18.205 1.00 94.94 90 ALA A N 1
ATOM 664 C CA . ALA A 1 90 ? -13.062 -7.960 19.648 1.00 94.94 90 ALA A CA 1
ATOM 665 C C . ALA A 1 90 ? -13.738 -6.829 20.441 1.00 94.94 90 ALA A C 1
ATOM 667 O O . ALA A 1 90 ? -14.504 -7.094 21.369 1.00 94.94 90 ALA A O 1
ATOM 668 N N . MET A 1 91 ? -13.512 -5.572 20.048 1.00 94.25 91 MET A N 1
ATOM 669 C CA . MET A 1 91 ? -14.098 -4.410 20.722 1.00 94.25 91 MET A CA 1
ATOM 670 C C . MET A 1 91 ? -15.626 -4.394 20.615 1.00 94.25 91 MET A C 1
ATOM 672 O O . MET A 1 91 ? -16.312 -4.191 21.619 1.00 94.25 91 MET A O 1
ATOM 676 N N . CYS A 1 92 ? -16.172 -4.670 19.427 1.00 95.19 92 CYS A N 1
ATOM 677 C CA . CYS A 1 92 ? -17.617 -4.779 19.235 1.00 95.19 92 CYS A CA 1
ATOM 678 C C . CYS A 1 92 ? -18.213 -5.926 20.064 1.00 95.19 92 CYS A C 1
ATOM 680 O O . CYS A 1 92 ? -19.237 -5.738 20.722 1.00 95.19 92 CYS A O 1
ATOM 682 N N . GLY A 1 93 ? -17.555 -7.089 20.091 1.00 96.12 93 GLY A N 1
ATOM 683 C CA . GLY A 1 93 ? -17.990 -8.233 20.892 1.00 96.12 93 GLY A CA 1
ATOM 684 C C . GLY A 1 93 ? -18.054 -7.912 22.386 1.00 96.12 93 GLY A C 1
ATOM 685 O O . GLY A 1 93 ? -19.077 -8.149 23.031 1.00 96.12 93 GLY A O 1
ATOM 686 N N . LEU A 1 94 ? -17.000 -7.301 22.934 1.00 96.38 94 LEU A N 1
ATOM 687 C CA . LEU A 1 94 ? -16.948 -6.905 24.344 1.00 96.38 94 LEU A CA 1
ATOM 688 C C . LEU A 1 94 ? -18.008 -5.856 24.694 1.00 96.38 94 LEU A C 1
ATOM 690 O O . LEU A 1 94 ? -18.644 -5.962 25.743 1.00 96.38 94 LEU A O 1
ATOM 694 N N . ALA A 1 95 ? -18.246 -4.879 23.816 1.00 97.19 95 ALA A N 1
ATOM 695 C CA . ALA A 1 95 ? -19.266 -3.858 24.034 1.00 97.19 95 ALA A CA 1
ATOM 696 C C . ALA A 1 95 ? -20.678 -4.461 24.098 1.00 97.19 95 ALA A C 1
ATOM 698 O O . ALA A 1 95 ? -21.460 -4.109 24.985 1.00 97.19 95 ALA A O 1
ATOM 699 N N . VAL A 1 96 ? -21.003 -5.404 23.208 1.00 97.56 96 VAL A N 1
ATOM 700 C CA . VAL A 1 96 ? -22.314 -6.073 23.184 1.00 97.56 96 VAL A CA 1
ATOM 701 C C . VAL A 1 96 ? -22.494 -6.962 24.415 1.00 97.56 96 VAL A C 1
ATOM 703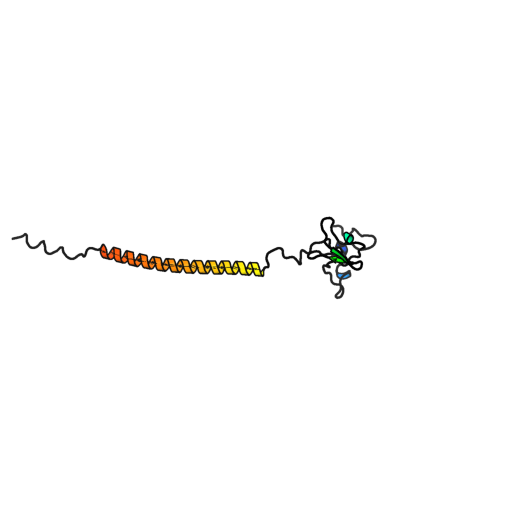 O O . VAL A 1 96 ? -23.520 -6.871 25.093 1.00 97.56 96 VAL A O 1
ATOM 706 N N . LEU A 1 97 ? -21.488 -7.773 24.753 1.00 97.19 97 LEU A N 1
ATOM 707 C CA . LEU A 1 97 ? -21.530 -8.654 25.923 1.00 97.19 97 LEU A CA 1
ATOM 708 C C . LEU A 1 97 ? -21.620 -7.861 27.232 1.00 97.19 97 LEU A C 1
ATOM 710 O O . LEU A 1 97 ? -22.455 -8.170 28.084 1.00 97.19 97 LEU A O 1
ATOM 714 N N . GLY A 1 98 ? -20.813 -6.807 27.372 1.00 97.19 98 GLY A N 1
ATOM 715 C CA . GLY A 1 98 ? -20.833 -5.919 28.533 1.00 97.19 98 GLY A CA 1
ATOM 716 C C . GLY A 1 98 ? -22.183 -5.219 28.699 1.00 97.19 98 GLY A C 1
ATOM 717 O O . GLY A 1 98 ? -22.752 -5.218 29.792 1.00 97.19 98 GLY A O 1
ATOM 718 N N . SER A 1 99 ? -22.747 -4.701 27.604 1.00 96.62 99 SER A N 1
ATOM 719 C CA . SER A 1 99 ? -24.067 -4.053 27.610 1.00 96.62 99 SER A CA 1
ATOM 720 C C . SER A 1 99 ? -25.189 -5.031 27.973 1.00 96.62 99 SER A C 1
ATOM 722 O O . SER A 1 99 ? -26.056 -4.709 28.789 1.00 96.62 99 SER A O 1
ATOM 724 N N . GLY A 1 100 ? -25.146 -6.250 27.425 1.00 96.94 100 GLY A N 1
ATOM 725 C CA . GLY A 1 100 ? -26.085 -7.323 27.752 1.00 96.94 100 GLY A CA 1
ATOM 726 C C . GLY A 1 100 ? -26.022 -7.729 29.226 1.00 96.94 100 GLY A C 1
ATOM 727 O O . GLY A 1 100 ? -27.051 -7.787 29.902 1.00 96.94 100 GLY A O 1
ATOM 728 N N . ALA A 1 101 ? -24.817 -7.934 29.764 1.00 96.62 101 ALA A N 1
ATOM 729 C CA . ALA A 1 101 ? -24.620 -8.257 31.175 1.00 96.62 101 ALA A CA 1
ATOM 730 C C . ALA A 1 101 ? -25.120 -7.132 32.098 1.00 96.62 101 ALA A C 1
ATOM 732 O O . ALA A 1 101 ? -25.830 -7.399 33.072 1.00 96.62 101 ALA A O 1
ATOM 733 N N . ALA A 1 102 ? -24.825 -5.871 31.769 1.00 96.25 102 ALA A N 1
ATOM 734 C CA . ALA A 1 102 ? -25.293 -4.715 32.529 1.00 96.25 102 ALA A CA 1
ATOM 735 C C . ALA A 1 102 ? -26.828 -4.611 32.543 1.00 96.25 102 ALA A C 1
ATOM 737 O O . ALA A 1 102 ? -27.421 -4.380 33.603 1.00 96.25 102 ALA A O 1
ATOM 738 N N . LEU A 1 103 ? -27.486 -4.840 31.400 1.00 96.25 103 LEU A N 1
ATOM 739 C CA . LEU A 1 103 ? -28.947 -4.899 31.307 1.00 96.25 103 LEU A CA 1
ATOM 740 C C . LEU A 1 103 ? -29.523 -6.022 32.174 1.00 96.25 103 LEU A C 1
ATOM 742 O O . LEU A 1 103 ? -30.451 -5.775 32.947 1.00 96.25 103 LEU A O 1
ATOM 746 N N . LEU A 1 104 ? -28.947 -7.227 32.124 1.00 96.06 104 LEU A N 1
ATOM 747 C CA . LEU A 1 104 ? -29.390 -8.357 32.946 1.00 96.06 104 LEU A CA 1
ATOM 748 C C . LEU A 1 104 ? -29.253 -8.067 34.446 1.00 96.06 104 LEU A C 1
ATOM 750 O O . LEU A 1 104 ? -30.187 -8.323 35.213 1.00 96.06 104 LEU A O 1
ATOM 754 N N . VAL A 1 105 ? -28.129 -7.489 34.877 1.00 96.69 105 VAL A N 1
ATOM 755 C CA . VAL A 1 105 ? -27.919 -7.085 36.277 1.00 96.69 105 VAL A CA 1
ATOM 756 C C . VAL A 1 105 ? -28.933 -6.019 36.686 1.00 96.69 105 VAL A C 1
ATOM 758 O O . VAL A 1 105 ? -29.559 -6.139 37.741 1.00 96.69 105 VAL A O 1
ATOM 761 N N . ARG A 1 106 ? -29.161 -5.003 35.848 1.00 95.69 106 ARG A N 1
ATOM 762 C CA . ARG A 1 106 ? -30.131 -3.936 36.126 1.00 95.69 106 ARG A CA 1
ATOM 763 C C . ARG A 1 106 ? -31.558 -4.476 36.224 1.00 95.69 106 ARG A C 1
ATOM 765 O O . ARG A 1 106 ? -32.283 -4.108 37.144 1.00 95.69 106 ARG A O 1
ATOM 772 N N . MET A 1 107 ? -31.949 -5.401 35.347 1.00 93.69 107 MET A N 1
ATOM 773 C CA . MET A 1 107 ? -33.253 -6.067 35.411 1.00 93.69 107 MET A CA 1
ATOM 774 C C . MET A 1 107 ? -33.411 -6.901 36.685 1.00 93.69 107 MET A C 1
ATOM 776 O O . MET A 1 107 ? -34.457 -6.827 37.330 1.00 93.69 107 MET A O 1
ATOM 780 N N . ARG A 1 108 ? -32.382 -7.661 37.083 1.00 94.06 108 ARG A N 1
ATOM 781 C CA . ARG A 1 108 ? -32.397 -8.443 38.330 1.00 94.06 108 ARG A CA 1
ATOM 782 C C . ARG A 1 108 ? -32.535 -7.545 39.561 1.00 94.06 108 ARG A C 1
ATOM 784 O O . ARG A 1 108 ? -33.393 -7.807 40.401 1.00 94.06 108 ARG A O 1
ATOM 791 N N . ARG A 1 109 ? -31.766 -6.453 39.633 1.00 93.00 109 ARG A N 1
ATOM 792 C CA . ARG A 1 109 ? -31.852 -5.470 40.730 1.00 93.00 109 ARG A CA 1
ATOM 793 C C . ARG A 1 109 ? -33.224 -4.802 40.793 1.00 93.00 109 ARG A C 1
ATOM 795 O O . ARG A 1 109 ? -33.798 -4.699 41.872 1.00 93.00 109 ARG A O 1
ATOM 802 N N . ASN A 1 110 ? -33.783 -4.422 39.645 1.00 91.88 110 ASN A N 1
ATOM 803 C CA . ASN A 1 110 ? -35.117 -3.825 39.583 1.00 91.88 110 ASN A CA 1
ATOM 804 C C . ASN A 1 110 ? -36.215 -4.805 40.015 1.00 91.88 110 ASN A C 1
ATOM 806 O O . ASN A 1 110 ? -37.159 -4.393 40.682 1.00 91.88 110 ASN A O 1
ATOM 810 N N . ARG A 1 111 ? -36.106 -6.096 39.667 1.00 89.44 111 ARG A N 1
ATOM 811 C CA . ARG A 1 111 ? -37.052 -7.125 40.133 1.00 89.44 111 ARG A CA 1
ATOM 812 C C . ARG A 1 111 ? -37.005 -7.288 41.655 1.00 89.44 111 ARG A C 1
ATOM 814 O O . ARG A 1 111 ? -38.060 -7.285 42.275 1.00 89.44 111 ARG A O 1
ATOM 821 N N . ALA A 1 112 ? -35.812 -7.346 42.249 1.00 89.12 112 ALA A N 1
ATOM 822 C CA . ALA A 1 112 ? -35.654 -7.439 43.703 1.00 89.12 112 ALA A CA 1
ATOM 823 C C . ALA A 1 112 ? -36.202 -6.198 44.437 1.00 89.12 112 ALA A C 1
ATOM 825 O O . ALA A 1 112 ? -36.907 -6.326 45.435 1.00 89.12 112 ALA A O 1
ATOM 826 N N . ALA A 1 113 ? -35.946 -4.994 43.914 1.00 88.62 113 ALA A N 1
ATOM 827 C CA . ALA A 1 113 ? -36.479 -3.757 44.487 1.00 88.62 113 ALA A CA 1
ATOM 828 C C . ALA A 1 113 ? -38.017 -3.688 44.419 1.00 88.62 113 ALA A C 1
ATOM 830 O O . ALA A 1 113 ? -38.652 -3.252 45.378 1.00 88.62 113 ALA A O 1
ATOM 831 N N . ARG A 1 114 ? -38.622 -4.160 43.318 1.00 87.31 114 ARG A N 1
ATOM 832 C CA . ARG A 1 114 ? -40.087 -4.249 43.180 1.00 87.31 114 ARG A CA 1
ATOM 833 C C . ARG A 1 114 ? -40.700 -5.215 44.193 1.00 87.31 114 ARG A C 1
ATOM 835 O O . ARG A 1 114 ? -41.667 -4.849 44.845 1.00 87.31 114 ARG A O 1
ATOM 842 N N . GLN A 1 115 ? -40.094 -6.388 44.392 1.00 88.81 115 GLN A N 1
ATOM 843 C CA . GLN A 1 115 ? -40.552 -7.350 45.404 1.00 88.81 115 GLN A CA 1
ATOM 844 C C . GLN A 1 115 ? -40.548 -6.746 46.814 1.00 88.81 115 GLN A C 1
ATOM 846 O O . GLN A 1 115 ? -41.506 -6.924 47.562 1.00 88.81 115 GLN A O 1
ATOM 851 N N . PHE A 1 116 ? -39.507 -5.982 47.161 1.00 87.94 116 PHE A N 1
ATOM 852 C CA . PHE A 1 116 ? -39.448 -5.288 48.447 1.00 87.94 116 PHE A CA 1
ATOM 853 C C . PHE A 1 116 ? -40.537 -4.210 48.583 1.00 87.94 116 PHE A C 1
ATOM 855 O O . PHE A 1 116 ? -41.179 -4.113 49.627 1.00 87.94 116 PHE A O 1
ATOM 862 N N . GLN A 1 117 ? -40.791 -3.422 47.532 1.00 88.19 117 GLN A N 1
ATOM 863 C CA . GLN A 1 117 ? -41.867 -2.424 47.548 1.00 88.19 117 GLN A CA 1
ATOM 864 C C . GLN A 1 117 ? -43.260 -3.058 47.664 1.00 88.19 117 GLN A C 1
ATOM 866 O O . GLN A 1 117 ? -44.095 -2.541 48.405 1.00 88.19 117 GLN A O 1
ATOM 871 N N . ASP A 1 118 ? -43.510 -4.184 46.994 1.00 87.38 118 ASP A N 1
ATOM 872 C CA . ASP A 1 118 ? -44.785 -4.905 47.081 1.00 87.38 118 ASP A CA 1
ATOM 873 C C . ASP A 1 118 ? -45.036 -5.456 48.495 1.00 87.38 118 ASP A C 1
ATOM 875 O O . ASP A 1 118 ? -46.155 -5.365 49.007 1.00 87.38 118 ASP A O 1
ATOM 879 N N . GLU A 1 119 ? -43.996 -5.974 49.158 1.00 86.56 119 GLU A N 1
ATOM 880 C CA . GLU A 1 119 ? -44.037 -6.429 50.555 1.00 86.56 119 GLU A CA 1
ATOM 881 C C . GLU A 1 119 ? -44.393 -5.272 51.510 1.00 86.56 119 GLU A C 1
ATOM 883 O O . GLU A 1 119 ? -45.296 -5.401 52.341 1.00 86.56 119 GLU A O 1
ATOM 888 N N . VAL A 1 120 ? -43.729 -4.117 51.364 1.00 88.88 120 VAL A N 1
ATOM 889 C CA . VAL A 1 120 ? -43.999 -2.914 52.173 1.00 88.88 120 VAL A CA 1
ATOM 890 C C . VAL A 1 120 ? -45.422 -2.401 51.937 1.00 88.88 120 VAL A C 1
ATOM 892 O O . VAL A 1 120 ? -46.150 -2.154 52.899 1.00 88.88 120 VAL A O 1
ATOM 895 N N . ASN A 1 121 ? -45.863 -2.316 50.679 1.00 86.94 121 ASN A N 1
ATOM 896 C CA . ASN A 1 121 ? -47.215 -1.876 50.327 1.00 86.94 121 ASN A CA 1
ATOM 897 C C . ASN A 1 121 ? -48.299 -2.825 50.864 1.00 86.94 121 ASN A C 1
ATOM 899 O O . ASN A 1 121 ? -49.351 -2.366 51.312 1.00 86.94 121 ASN A O 1
ATOM 903 N N . ARG A 1 122 ? -48.061 -4.146 50.856 1.00 85.44 122 ARG A N 1
ATOM 904 C CA . ARG A 1 122 ? -48.974 -5.129 51.466 1.00 85.44 122 ARG A CA 1
ATOM 905 C C . ARG A 1 122 ? -49.092 -4.938 52.978 1.00 85.44 122 ARG A C 1
ATOM 907 O O . ARG A 1 122 ? -50.204 -4.988 53.501 1.00 85.44 122 ARG A O 1
ATOM 914 N N . ARG A 1 123 ? -47.976 -4.694 53.675 1.00 86.25 123 ARG A N 1
ATOM 915 C CA . ARG A 1 123 ? -47.982 -4.411 55.123 1.00 86.25 123 ARG A CA 1
ATOM 916 C C . ARG A 1 123 ? -48.724 -3.115 55.441 1.00 86.25 123 ARG A C 1
ATOM 918 O O . ARG A 1 123 ? -49.540 -3.117 56.356 1.00 86.25 123 ARG A O 1
ATOM 925 N N . ALA A 1 124 ? -48.507 -2.063 54.649 1.00 85.19 124 ALA A N 1
ATOM 926 C CA . ALA A 1 124 ? -49.212 -0.793 54.797 1.00 85.19 124 ALA A CA 1
ATOM 927 C C . ALA A 1 124 ? -50.735 -0.959 54.642 1.00 85.19 124 ALA A C 1
ATOM 929 O O . ALA A 1 124 ? -51.480 -0.529 55.515 1.00 85.19 124 ALA A O 1
ATOM 930 N N . LYS A 1 125 ? -51.212 -1.671 53.607 1.00 83.25 125 LYS A N 1
ATOM 931 C CA . LYS A 1 125 ? -52.653 -1.948 53.442 1.00 83.25 125 LYS A CA 1
ATOM 932 C C . LYS A 1 125 ? -53.249 -2.713 54.627 1.00 83.25 125 LYS A C 1
ATOM 934 O O . LYS A 1 125 ? -54.316 -2.345 55.098 1.00 83.25 125 LYS A O 1
ATOM 939 N N . ARG A 1 126 ? -52.541 -3.721 55.156 1.00 79.44 126 ARG A N 1
ATOM 940 C CA . ARG A 1 126 ? -53.008 -4.497 56.320 1.00 79.44 126 ARG A CA 1
ATOM 941 C C . ARG A 1 126 ? -53.191 -3.639 57.575 1.00 79.44 126 ARG A C 1
ATOM 943 O O . ARG A 1 126 ? -54.050 -3.950 58.385 1.00 79.44 126 ARG A O 1
ATOM 950 N N . SER A 1 127 ? -52.392 -2.586 57.746 1.00 71.38 127 SER A N 1
ATOM 951 C CA . SER A 1 127 ? -52.551 -1.647 58.865 1.00 71.38 127 SER A CA 1
ATOM 952 C C . SER A 1 127 ? -53.669 -0.619 58.672 1.00 71.38 127 SER A C 1
ATOM 954 O O . SER A 1 127 ? -54.057 0.020 59.642 1.00 71.38 127 SER A O 1
ATOM 956 N N . THR A 1 128 ? -54.165 -0.429 57.445 1.00 71.00 128 THR A N 1
ATOM 957 C CA . THR A 1 128 ? -55.174 0.595 57.126 1.00 71.00 128 THR A CA 1
ATOM 958 C C . THR A 1 128 ? -56.597 0.035 57.032 1.00 71.00 128 THR A C 1
ATOM 960 O O . THR A 1 128 ? -57.526 0.830 57.041 1.00 71.00 128 THR A O 1
ATOM 963 N N . ASP A 1 129 ? -56.793 -1.290 56.989 1.00 60.97 129 ASP A N 1
ATOM 964 C CA . ASP A 1 129 ? -58.125 -1.904 57.114 1.00 60.97 129 ASP A CA 1
ATOM 965 C C . ASP A 1 129 ? -58.566 -1.934 58.593 1.00 60.97 129 ASP A C 1
ATOM 967 O O . ASP A 1 129 ? -57.982 -2.682 59.387 1.00 60.97 129 ASP A O 1
ATOM 971 N N . PRO A 1 130 ? -59.599 -1.171 59.001 1.00 55.66 130 PRO A N 1
ATOM 972 C CA . PRO A 1 130 ? -60.246 -1.373 60.287 1.00 55.66 130 PRO A CA 1
ATOM 973 C C . PRO A 1 130 ? -61.095 -2.647 60.201 1.00 55.66 130 PRO A C 1
ATOM 975 O O . PRO A 1 130 ? -61.868 -2.834 59.262 1.00 55.66 130 PRO A O 1
ATOM 978 N N . SER A 1 131 ? -60.968 -3.527 61.193 1.00 47.25 131 SER A N 1
ATOM 979 C CA . SER A 1 131 ? -61.821 -4.712 61.330 1.00 47.25 131 SER A CA 1
ATOM 980 C C . SER A 1 131 ? -63.307 -4.312 61.338 1.00 47.25 131 SER A C 1
ATOM 982 O O . SER A 1 131 ? -63.689 -3.506 62.191 1.00 47.25 131 SER A O 1
ATOM 984 N N . PRO A 1 132 ? -64.182 -4.874 60.479 1.00 51.72 132 PRO A N 1
ATOM 985 C CA . PRO A 1 132 ? -65.623 -4.686 60.590 1.00 51.72 132 PRO A CA 1
ATOM 986 C C . PRO A 1 132 ? -66.154 -5.639 61.667 1.00 51.72 132 PRO A C 1
ATOM 988 O O . PRO A 1 132 ? -66.795 -6.643 61.372 1.00 51.72 132 PRO A O 1
ATOM 991 N N . SER A 1 133 ? -65.814 -5.393 62.932 1.00 53.00 133 SER A N 1
ATOM 992 C CA . SER A 1 133 ? -66.282 -6.239 64.034 1.00 53.00 133 SER A CA 1
ATOM 993 C C . SER A 1 133 ? -66.186 -5.535 65.388 1.00 53.00 133 SER A C 1
ATOM 995 O O . SER A 1 133 ? -65.360 -5.921 66.210 1.00 53.00 133 SER A O 1
ATOM 997 N N . ALA A 1 134 ? -66.996 -4.497 65.610 1.00 49.47 134 ALA A N 1
ATOM 998 C CA . ALA A 1 134 ? -67.455 -4.081 66.947 1.00 49.47 134 ALA A CA 1
ATOM 999 C C . ALA A 1 134 ? -68.475 -2.923 66.868 1.00 49.47 134 ALA A C 1
ATOM 1001 O O . ALA A 1 134 ? -68.347 -1.934 67.577 1.00 49.47 134 ALA A O 1
ATOM 1002 N N . GLU A 1 135 ? -69.499 -3.013 66.014 1.00 48.47 135 GLU A N 1
ATOM 1003 C CA . GLU A 1 135 ? -70.633 -2.074 66.066 1.00 48.47 135 GLU A CA 1
ATOM 1004 C C . GLU A 1 135 ? -71.950 -2.848 65.935 1.00 48.47 135 GLU A C 1
ATOM 1006 O O . GLU A 1 135 ? -72.620 -2.843 64.908 1.00 48.47 135 GLU A O 1
ATOM 1011 N N . SER A 1 136 ? -72.284 -3.633 66.964 1.00 49.97 136 SER A N 1
ATOM 1012 C CA . SER A 1 136 ? -73.631 -4.216 67.115 1.00 49.97 136 SER A CA 1
ATOM 1013 C C . SER A 1 136 ? -74.103 -4.409 68.562 1.00 49.97 136 SER A C 1
ATOM 1015 O O . SER A 1 136 ? -75.276 -4.709 68.753 1.00 49.97 136 SER A O 1
ATOM 1017 N N . ASP A 1 137 ? -73.286 -4.138 69.589 1.00 50.91 137 ASP A N 1
ATOM 1018 C CA . ASP A 1 137 ? -73.714 -4.321 70.992 1.00 50.91 137 ASP A CA 1
ATOM 1019 C C . ASP A 1 137 ? -74.265 -3.059 71.688 1.00 50.91 137 ASP A C 1
ATOM 1021 O O . ASP A 1 137 ? -74.695 -3.132 72.835 1.00 50.91 137 ASP A O 1
ATOM 1025 N N . VAL A 1 138 ? -74.338 -1.901 71.018 1.00 52.94 138 VAL A N 1
ATOM 1026 C CA . VAL A 1 138 ? -74.787 -0.644 71.666 1.00 52.94 138 VAL A CA 1
ATOM 1027 C C . VAL A 1 138 ? -76.282 -0.335 71.456 1.00 52.94 138 VAL A C 1
ATOM 1029 O O . VAL A 1 138 ? -76.853 0.471 72.184 1.00 52.94 138 VAL A O 1
ATOM 1032 N N . VAL A 1 139 ? -76.982 -1.009 70.535 1.00 52.84 139 VAL A N 1
ATOM 1033 C CA . VAL A 1 139 ? -78.371 -0.630 70.177 1.00 52.84 139 VAL A CA 1
ATOM 1034 C C . VAL A 1 139 ? -79.447 -1.316 71.042 1.00 52.84 139 VAL A C 1
ATOM 1036 O O . VAL A 1 139 ? -80.611 -0.928 71.000 1.00 52.84 139 VAL A O 1
ATOM 1039 N N . ARG A 1 140 ? -79.108 -2.297 71.894 1.00 52.00 140 ARG A N 1
ATOM 1040 C CA . ARG A 1 140 ? -80.129 -3.089 72.618 1.00 52.00 140 ARG A CA 1
ATOM 1041 C C . ARG A 1 140 ? -80.511 -2.596 74.021 1.00 52.00 140 ARG A C 1
ATOM 1043 O O . ARG A 1 140 ? -81.275 -3.281 74.690 1.00 52.00 140 ARG A O 1
ATOM 1050 N N . MET A 1 141 ? -80.032 -1.437 74.478 1.00 48.06 141 MET A N 1
ATOM 1051 C CA . MET A 1 141 ? -80.274 -0.988 75.865 1.00 48.06 141 MET A CA 1
ATOM 1052 C C . MET A 1 141 ? -81.020 0.349 76.006 1.00 48.06 141 MET A C 1
ATOM 1054 O O . MET A 1 141 ? -81.082 0.901 77.099 1.00 48.06 141 MET A O 1
ATOM 1058 N N . GLN A 1 142 ? -81.634 0.853 74.932 1.00 49.41 142 GLN A N 1
ATOM 1059 C CA . GLN A 1 142 ? -82.498 2.043 74.965 1.00 49.41 142 GLN A CA 1
ATOM 1060 C C . GLN A 1 142 ? -83.870 1.759 74.338 1.00 49.41 142 GLN A C 1
ATOM 1062 O O . GLN A 1 142 ? -84.254 2.383 73.363 1.00 49.41 142 GLN A O 1
ATOM 1067 N N . THR A 1 143 ? -84.603 0.778 74.862 1.00 51.94 143 THR A N 1
ATOM 1068 C CA . THR A 1 143 ? -86.075 0.708 74.752 1.00 51.94 143 THR A CA 1
ATOM 1069 C C . THR A 1 143 ? -86.608 -0.191 75.870 1.00 51.94 143 THR A C 1
ATOM 1071 O O . THR A 1 143 ? -86.797 -1.390 75.685 1.00 51.94 143 THR A O 1
ATOM 1074 N N . ALA A 1 144 ? -86.802 0.390 77.053 1.00 39.09 144 ALA A N 1
ATOM 1075 C CA . ALA A 1 144 ? -87.670 -0.119 78.113 1.00 39.09 144 ALA A CA 1
ATOM 1076 C C . ALA A 1 144 ? -88.104 1.056 78.992 1.00 39.09 144 ALA A C 1
ATOM 1078 O O . ALA A 1 144 ? -87.218 1.881 79.317 1.00 39.09 144 ALA A O 1
#

Mean predicted aligned error: 15.89 Å

Foldseek 3Di:
DDLDPQDPPDHDPSVCVVVVVVVDDPVRHPDWAQAFDFDDFQVQQQDPVDRQWTQDPRITGGDPQFTDHSRPDGNPPPDPPDDPPVVVVVVVVCVVVVVVVVVVVVVVVVVVVVVVVVVVVVVVVVVPDDDPPDPDPPPPPPDD

Secondary structure (DSSP, 8-state):
--S----SSS--HHHHHHTGGGT-BTTB-----BEEEE-SSGGGGSBTTB--EEEETTEEEEPTTEEBTTS-EE-TTT---SS-HHHHHHHHHHHHHHHHHHHHHHHHHHHHHHHHHHHHHHHHHHHH---S-S-SSSGGGS--